Protein AF-A0A965H470-F1 (afdb_monomer_lite)

pLDDT: mean 82.91, std 12.97, range [44.0, 95.19]

Structure (mmCIF, N/CA/C/O backbone):
data_AF-A0A965H470-F1
#
_entry.id   AF-A0A965H470-F1
#
loop_
_ato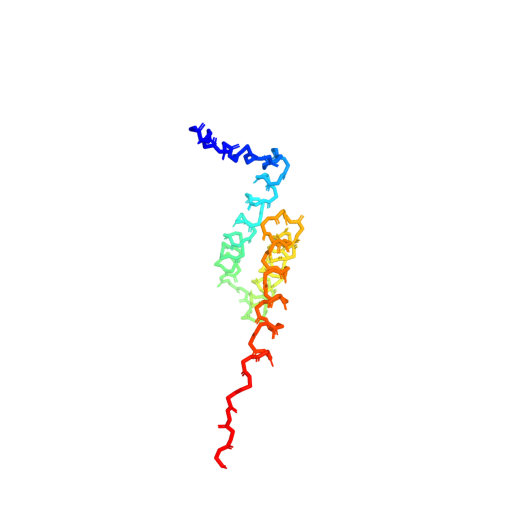m_site.group_PDB
_atom_site.id
_atom_site.type_symbol
_atom_site.label_atom_id
_atom_site.label_alt_id
_atom_site.label_comp_id
_atom_site.label_asym_id
_atom_site.label_entity_id
_atom_site.label_seq_id
_atom_site.pdbx_PDB_ins_code
_atom_site.Cartn_x
_atom_sit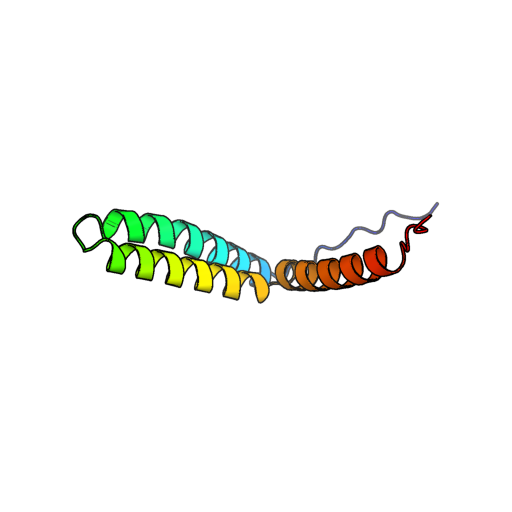e.Cartn_y
_atom_site.Cartn_z
_atom_site.occupancy
_atom_site.B_iso_or_equiv
_atom_site.auth_seq_id
_atom_site.auth_comp_id
_atom_site.auth_asym_id
_atom_site.auth_atom_id
_atom_site.pdbx_PDB_model_num
ATOM 1 N N . MET A 1 1 ? 38.912 3.521 -16.307 1.00 44.28 1 MET A N 1
ATOM 2 C CA . MET A 1 1 ? 38.256 3.951 -15.053 1.00 44.28 1 MET A CA 1
ATOM 3 C C . MET A 1 1 ? 36.796 4.217 -15.381 1.00 44.2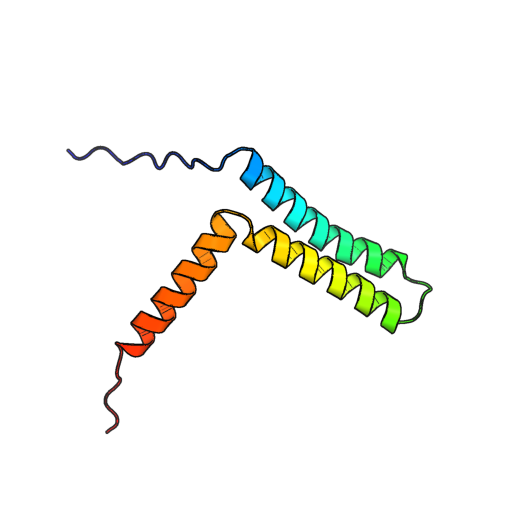8 1 MET A C 1
ATOM 5 O O . MET A 1 1 ? 36.512 5.210 -16.034 1.00 44.28 1 MET A O 1
ATOM 9 N N . SER A 1 2 ? 35.898 3.283 -15.065 1.00 44.00 2 SER A N 1
ATOM 10 C CA . SER A 1 2 ? 34.467 3.414 -15.371 1.00 44.00 2 SER A CA 1
ATOM 11 C C . SER A 1 2 ? 33.820 4.360 -14.361 1.00 44.00 2 SER A C 1
ATOM 13 O O . SER A 1 2 ? 33.904 4.117 -13.159 1.00 44.00 2 SER A O 1
ATOM 15 N N . ALA A 1 3 ? 33.241 5.461 -14.840 1.00 53.44 3 ALA A N 1
ATOM 16 C CA . ALA A 1 3 ? 32.546 6.436 -14.006 1.00 53.44 3 ALA A CA 1
ATOM 17 C C . ALA A 1 3 ? 31.340 5.781 -13.301 1.00 53.44 3 ALA A C 1
ATOM 19 O O . ALA A 1 3 ? 30.658 4.963 -13.925 1.00 53.44 3 ALA A O 1
ATOM 20 N N . PRO A 1 4 ? 31.058 6.111 -12.026 1.00 50.56 4 PRO A N 1
ATOM 21 C CA . PRO A 1 4 ? 29.853 5.634 -11.366 1.00 50.56 4 PRO A CA 1
ATOM 22 C C . PRO A 1 4 ? 28.647 6.208 -12.110 1.00 50.56 4 PRO A C 1
ATOM 24 O O . PRO A 1 4 ? 28.518 7.422 -12.261 1.00 50.56 4 PRO A O 1
ATOM 27 N N . SER A 1 5 ? 27.774 5.336 -12.608 1.00 50.47 5 SER A N 1
ATOM 28 C CA . SER A 1 5 ? 26.483 5.730 -13.157 1.00 50.47 5 SER A CA 1
ATOM 29 C C . SER A 1 5 ? 25.664 6.353 -12.030 1.00 50.47 5 SER A C 1
ATOM 31 O O . SER A 1 5 ? 25.061 5.633 -11.231 1.00 50.47 5 SER A O 1
ATOM 33 N N . THR A 1 6 ? 25.684 7.683 -11.933 1.00 57.28 6 THR A N 1
ATOM 34 C CA . THR A 1 6 ? 24.732 8.446 -11.129 1.00 57.28 6 THR A CA 1
ATOM 35 C C . THR A 1 6 ? 23.351 8.026 -11.594 1.00 57.28 6 THR A C 1
ATOM 37 O O . THR A 1 6 ? 22.924 8.371 -12.693 1.00 57.28 6 THR A O 1
ATOM 40 N N . VAL A 1 7 ? 22.684 7.209 -10.785 1.00 53.03 7 VAL A N 1
ATOM 41 C CA . VAL A 1 7 ? 21.279 6.886 -10.977 1.00 53.03 7 VAL A CA 1
ATOM 42 C C . VAL A 1 7 ? 20.543 8.199 -10.746 1.00 53.03 7 VAL A C 1
ATOM 44 O O . VAL A 1 7 ? 20.256 8.566 -9.606 1.00 53.03 7 VAL A O 1
ATOM 47 N N . GLU A 1 8 ? 20.310 8.958 -11.816 1.00 54.44 8 GLU A N 1
ATOM 48 C CA . GLU A 1 8 ? 19.307 10.012 -11.813 1.00 54.44 8 GLU A CA 1
ATOM 49 C C . GLU A 1 8 ? 17.993 9.316 -11.491 1.00 54.44 8 GLU A C 1
ATOM 51 O O . GLU A 1 8 ? 17.363 8.672 -12.328 1.00 54.44 8 GLU A O 1
ATOM 56 N N . THR A 1 9 ? 17.625 9.359 -10.215 1.00 57.16 9 THR A N 1
ATOM 57 C CA . THR A 1 9 ? 16.324 8.909 -9.753 1.00 57.16 9 THR A CA 1
ATOM 58 C C . THR A 1 9 ? 15.313 9.893 -10.318 1.00 57.16 9 THR A C 1
ATOM 60 O O . THR A 1 9 ? 14.910 10.849 -9.653 1.00 57.16 9 THR A O 1
ATOM 63 N N . VAL A 1 10 ? 14.897 9.655 -11.563 1.00 58.62 10 VAL A N 1
ATOM 64 C CA . VAL A 1 10 ? 13.772 10.306 -12.248 1.00 58.62 10 VAL A CA 1
ATOM 65 C C . VAL A 1 10 ? 12.446 9.922 -11.583 1.00 58.62 10 VAL A C 1
ATOM 67 O O . VAL A 1 10 ? 11.460 9.590 -12.222 1.00 58.62 10 VAL A O 1
ATOM 70 N N . SER A 1 11 ? 12.405 10.017 -10.256 1.00 59.50 11 SER A N 1
ATOM 71 C CA . SER A 1 11 ? 11.187 10.084 -9.475 1.00 59.50 11 SER A CA 1
ATOM 72 C C . SER A 1 11 ? 10.558 11.435 -9.783 1.00 59.50 11 SER A C 1
ATOM 74 O O . SER A 1 11 ? 10.836 12.450 -9.135 1.00 59.50 11 SER A O 1
ATOM 76 N N . THR A 1 12 ? 9.757 11.451 -10.848 1.00 68.69 12 THR A N 1
ATOM 77 C CA . THR A 1 12 ? 8.994 12.624 -11.273 1.00 68.69 12 THR A CA 1
ATOM 78 C C . THR A 1 12 ? 8.270 13.177 -10.044 1.00 68.69 12 THR A C 1
ATOM 80 O O . THR A 1 12 ? 7.769 12.402 -9.226 1.00 68.69 12 THR A O 1
ATOM 83 N N . GLY A 1 13 ? 8.195 14.503 -9.872 1.00 75.69 13 GLY A N 1
ATOM 84 C CA . GLY A 1 13 ? 7.511 15.103 -8.712 1.00 75.69 13 GLY A CA 1
ATOM 85 C C . GLY A 1 13 ? 6.102 14.527 -8.482 1.00 75.69 13 GLY A C 1
ATOM 86 O O . GLY A 1 13 ? 5.667 14.369 -7.344 1.00 75.69 13 GLY A O 1
ATOM 87 N N . ALA A 1 14 ? 5.444 14.098 -9.563 1.00 79.06 14 ALA A N 1
ATOM 88 C CA . ALA A 1 14 ? 4.184 13.366 -9.547 1.00 79.06 14 ALA A CA 1
ATOM 89 C C . ALA A 1 14 ? 4.238 12.007 -8.816 1.00 79.06 14 ALA A C 1
ATOM 91 O O . ALA A 1 14 ? 3.309 11.691 -8.078 1.00 79.06 14 ALA A O 1
ATOM 92 N N . ASP A 1 15 ? 5.290 11.199 -8.972 1.00 82.31 15 ASP A N 1
ATOM 93 C CA . ASP A 1 15 ? 5.416 9.913 -8.270 1.00 82.31 15 ASP A CA 1
ATOM 94 C C . ASP A 1 15 ? 5.683 10.110 -6.776 1.00 82.31 15 ASP A C 1
ATOM 96 O O . ASP A 1 15 ? 5.091 9.413 -5.950 1.00 82.31 15 ASP A O 1
ATOM 100 N N . LYS A 1 16 ? 6.476 11.126 -6.408 1.00 81.50 16 LYS A N 1
ATOM 101 C CA . LYS A 1 16 ? 6.648 11.522 -5.000 1.00 81.50 16 LYS A CA 1
ATOM 102 C C . LYS A 1 16 ? 5.330 11.991 -4.385 1.00 81.50 16 LYS A C 1
ATOM 104 O O . LYS A 1 16 ? 5.009 11.601 -3.266 1.00 81.50 16 LYS A O 1
ATOM 109 N N . ALA A 1 17 ? 4.543 12.770 -5.128 1.00 86.50 17 ALA A N 1
ATOM 110 C CA . ALA A 1 17 ? 3.222 13.207 -4.688 1.00 86.50 17 ALA A CA 1
ATOM 111 C C . ALA A 1 17 ? 2.269 12.019 -4.490 1.00 86.50 17 ALA A C 1
ATOM 113 O O . ALA A 1 17 ? 1.621 11.926 -3.452 1.00 86.50 17 ALA A O 1
ATOM 114 N N . LYS A 1 18 ? 2.221 11.066 -5.429 1.00 85.12 18 LYS A N 1
ATOM 115 C CA . LYS A 1 18 ? 1.394 9.855 -5.286 1.00 85.12 18 LYS A CA 1
ATOM 116 C C . LYS A 1 18 ? 1.815 9.001 -4.090 1.00 85.12 18 LYS A C 1
ATOM 118 O O . LYS A 1 18 ? 0.950 8.492 -3.385 1.00 85.12 18 LYS A O 1
ATOM 123 N N . LEU A 1 19 ? 3.117 8.870 -3.830 1.00 87.75 19 LEU A N 1
ATOM 124 C CA . LEU A 1 19 ? 3.612 8.188 -2.632 1.00 87.75 19 LEU A CA 1
ATOM 125 C C . LEU A 1 19 ? 3.191 8.912 -1.353 1.00 87.75 19 LEU A C 1
ATOM 127 O O . LEU A 1 19 ? 2.708 8.266 -0.426 1.00 87.75 19 LEU A O 1
ATOM 131 N N . ALA A 1 20 ? 3.316 10.240 -1.312 1.00 89.81 20 ALA A N 1
ATOM 132 C CA . ALA A 1 20 ? 2.841 11.029 -0.181 1.00 89.81 20 ALA A CA 1
ATOM 133 C C . ALA A 1 20 ? 1.332 10.834 0.036 1.00 89.81 20 ALA A C 1
ATOM 135 O O . ALA A 1 20 ? 0.905 10.599 1.163 1.00 89.81 20 ALA A O 1
ATOM 136 N N . VAL A 1 21 ? 0.533 10.833 -1.037 1.00 91.19 21 VAL A N 1
ATOM 137 C CA . VAL A 1 21 ? -0.908 10.536 -0.976 1.00 91.19 21 VAL A CA 1
ATOM 138 C C . VAL A 1 21 ? -1.164 9.125 -0.442 1.00 91.19 21 VAL A C 1
ATOM 140 O O . VAL A 1 21 ? -2.025 8.963 0.416 1.00 91.19 21 VAL A O 1
ATOM 143 N N . ALA A 1 22 ? -0.413 8.112 -0.880 1.00 89.00 22 ALA A N 1
ATOM 144 C CA . ALA A 1 22 ? -0.557 6.749 -0.368 1.00 89.00 22 ALA A CA 1
ATOM 145 C C . ALA A 1 22 ? -0.286 6.675 1.146 1.00 89.00 22 AL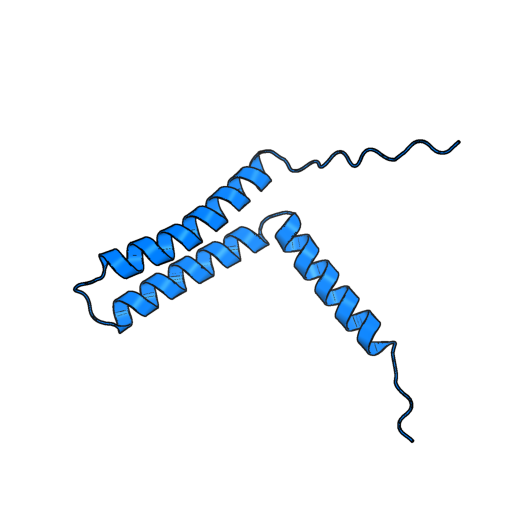A A C 1
ATOM 147 O O . ALA A 1 22 ? -1.078 6.093 1.885 1.00 89.00 22 ALA A O 1
ATOM 148 N N . VAL A 1 23 ? 0.784 7.319 1.624 1.00 91.38 23 VAL A N 1
ATOM 149 C CA . VAL A 1 23 ? 1.103 7.395 3.061 1.00 91.38 23 VAL A CA 1
ATOM 150 C C . VAL A 1 23 ? 0.007 8.137 3.828 1.00 91.38 23 VAL A C 1
ATOM 152 O O . VAL A 1 23 ? -0.448 7.660 4.868 1.00 91.38 23 VAL A O 1
ATOM 155 N N . LEU A 1 24 ? -0.464 9.269 3.302 1.00 94.06 24 LEU A N 1
ATOM 156 C CA . LEU A 1 24 ? -1.553 10.038 3.902 1.00 94.06 24 LEU A CA 1
ATOM 157 C C . LEU A 1 24 ? -2.861 9.244 3.959 1.00 94.06 24 LEU A C 1
ATOM 159 O O . LEU A 1 24 ? -3.580 9.365 4.944 1.00 94.06 24 LEU A O 1
ATOM 163 N N . LEU A 1 25 ? -3.160 8.406 2.963 1.00 92.50 25 LEU A N 1
ATOM 164 C CA . LEU A 1 25 ? -4.332 7.527 2.984 1.00 92.50 25 LEU A CA 1
ATOM 165 C 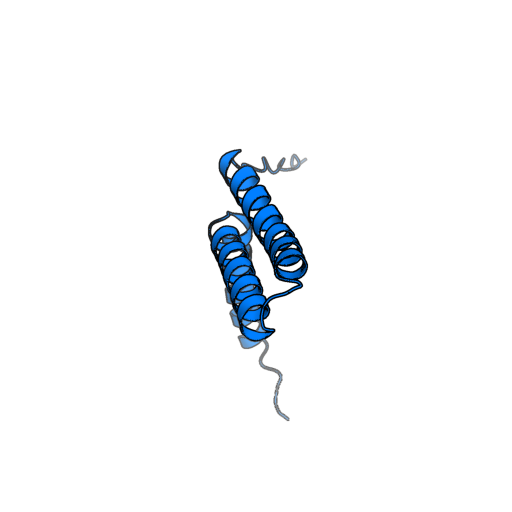C . LEU A 1 25 ? -4.233 6.476 4.091 1.00 92.50 25 LEU A C 1
ATOM 167 O O . LEU A 1 25 ? -5.216 6.250 4.791 1.00 92.50 25 LEU A O 1
ATOM 171 N N . VAL A 1 26 ? -3.057 5.876 4.300 1.00 91.44 26 VAL A N 1
ATOM 172 C CA . VAL A 1 26 ? -2.856 4.902 5.387 1.00 91.44 26 VAL A CA 1
ATOM 173 C C . VAL A 1 26 ? -2.974 5.577 6.756 1.00 91.44 26 VAL A C 1
ATOM 175 O O . VAL A 1 26 ? -3.683 5.075 7.626 1.00 91.44 26 VAL A O 1
ATOM 178 N N . LEU A 1 27 ? -2.342 6.739 6.947 1.00 94.56 27 LEU A N 1
ATOM 179 C CA . LEU A 1 27 ? -2.483 7.513 8.187 1.00 94.56 27 LEU A CA 1
ATOM 180 C C . LEU A 1 27 ? -3.935 7.965 8.399 1.00 94.56 27 LEU A C 1
ATOM 182 O O . LEU A 1 27 ? -4.478 7.834 9.496 1.00 94.56 27 LEU A O 1
ATOM 186 N N . GLY A 1 28 ? -4.589 8.424 7.334 1.00 92.25 28 GLY A N 1
ATOM 187 C CA . GLY A 1 28 ? -6.001 8.785 7.318 1.00 92.25 28 GLY A CA 1
ATOM 188 C C . GLY A 1 28 ? -6.906 7.618 7.704 1.00 92.25 28 GLY A C 1
ATOM 189 O O . GLY A 1 28 ? -7.851 7.823 8.458 1.00 92.25 28 GLY A O 1
ATOM 190 N N . ALA A 1 29 ? -6.589 6.389 7.285 1.00 91.00 29 ALA A N 1
ATOM 191 C CA . ALA A 1 29 ? -7.316 5.180 7.677 1.00 91.00 29 ALA A CA 1
ATOM 192 C C . ALA A 1 29 ? -7.342 5.003 9.202 1.00 91.00 29 ALA A C 1
ATOM 194 O O . ALA A 1 29 ? -8.398 4.755 9.788 1.00 91.00 29 ALA A O 1
ATOM 195 N N . VAL A 1 30 ? -6.192 5.199 9.850 1.00 91.94 30 VAL A N 1
ATOM 196 C CA . VAL A 1 30 ? -6.060 5.115 11.309 1.00 91.94 30 VAL A CA 1
ATOM 197 C C . VAL A 1 30 ? -6.839 6.245 11.984 1.00 91.94 30 VAL A C 1
ATOM 199 O O . VAL A 1 30 ? -7.620 5.991 12.900 1.00 91.94 30 VAL A O 1
ATOM 202 N N . VAL A 1 31 ? -6.692 7.483 11.502 1.00 93.56 31 VAL A N 1
ATOM 203 C CA . VAL A 1 31 ? -7.420 8.645 12.040 1.00 93.56 31 VAL A CA 1
ATOM 204 C C . VAL A 1 31 ? -8.934 8.440 11.945 1.00 93.56 31 VAL A C 1
ATOM 206 O O . VAL A 1 31 ? -9.637 8.605 12.942 1.00 93.56 31 VAL A O 1
ATOM 209 N N . VAL A 1 32 ? -9.441 8.021 10.783 1.00 91.38 32 VAL A N 1
ATOM 210 C CA . VAL A 1 32 ? -10.869 7.747 10.558 1.00 91.38 32 VAL A CA 1
ATOM 211 C C . VAL A 1 32 ? -11.361 6.619 11.461 1.00 91.38 32 VAL A C 1
ATOM 213 O O . VAL A 1 32 ? -12.447 6.734 12.028 1.00 91.38 32 VAL A O 1
ATOM 216 N N . PHE A 1 33 ? -10.564 5.566 11.662 1.00 91.06 33 PHE A N 1
ATOM 217 C CA . PHE A 1 33 ? -10.907 4.475 12.575 1.00 91.06 33 PHE A CA 1
ATOM 218 C C . PHE A 1 33 ? -11.097 4.961 14.021 1.00 91.06 33 PHE A C 1
ATOM 220 O O . PHE A 1 33 ? -12.090 4.601 14.658 1.00 91.06 33 PHE A O 1
ATOM 227 N N . TYR A 1 34 ? -10.201 5.814 14.531 1.00 90.50 34 TYR A N 1
ATOM 228 C CA . TYR A 1 34 ? -10.347 6.401 15.869 1.00 90.50 34 TYR A CA 1
ATOM 229 C C . TYR A 1 34 ? -11.501 7.407 15.943 1.00 90.50 34 TYR A C 1
ATOM 231 O O . TYR A 1 34 ? -12.230 7.435 16.936 1.00 90.50 34 TYR A O 1
ATOM 239 N N . PHE A 1 35 ? -11.718 8.196 14.889 1.00 91.00 35 PHE A N 1
ATOM 240 C CA . PHE A 1 35 ? -12.786 9.196 14.848 1.00 91.00 35 PHE A CA 1
ATOM 241 C C . PHE A 1 35 ? -14.180 8.558 14.812 1.00 91.00 35 PHE A C 1
ATOM 243 O O . PHE A 1 35 ? -15.097 9.008 15.501 1.00 91.00 35 PHE A O 1
ATOM 250 N N . LEU A 1 36 ? -14.328 7.428 14.111 1.00 87.88 36 LEU A N 1
ATOM 251 C CA . LEU A 1 36 ? -15.528 6.587 14.164 1.00 87.88 36 LEU A CA 1
ATOM 252 C C . LEU A 1 36 ? -15.666 5.821 15.494 1.00 87.88 36 LEU A C 1
ATOM 254 O O . LEU A 1 36 ? -16.509 4.931 15.598 1.00 87.88 36 LEU A O 1
ATOM 258 N N . GLY A 1 37 ? -14.917 6.219 16.530 1.00 81.75 37 GLY A N 1
ATOM 259 C CA . GLY A 1 37 ? -14.903 5.779 17.930 1.00 81.75 37 GLY A CA 1
ATOM 260 C C . GLY A 1 37 ? -16.254 5.547 18.622 1.00 81.75 37 GLY A C 1
ATOM 261 O O . GLY A 1 37 ? -16.310 4.848 19.635 1.00 81.75 37 GLY A O 1
ATOM 262 N N . LYS A 1 38 ? -17.350 6.062 18.065 1.00 84.44 38 LYS A N 1
ATOM 263 C CA . LYS A 1 38 ? -18.718 5.897 18.586 1.00 84.44 38 LYS A CA 1
ATOM 264 C C . LYS A 1 38 ? -19.634 5.051 17.691 1.00 84.44 38 LYS A C 1
ATOM 266 O O . LYS A 1 38 ? -20.726 4.697 18.112 1.00 84.44 38 LYS A O 1
ATOM 271 N N . GLN A 1 39 ? -19.197 4.729 16.473 1.00 85.69 39 GLN A N 1
ATOM 272 C CA . GLN A 1 39 ? -19.930 3.897 15.516 1.00 85.69 39 GLN A CA 1
ATOM 273 C C . GLN A 1 39 ? -19.682 2.405 15.756 1.00 85.69 39 GLN A C 1
ATOM 275 O O . GLN A 1 39 ? -18.728 2.023 16.447 1.00 85.69 39 GLN A O 1
ATOM 280 N N . SER A 1 40 ? -20.528 1.575 15.135 1.00 87.44 40 SER A N 1
ATOM 281 C CA . SER A 1 40 ? -20.407 0.117 15.154 1.00 87.44 40 SER A CA 1
ATOM 282 C C . SER A 1 40 ? -19.042 -0.353 14.639 1.00 87.44 40 SER A C 1
ATOM 284 O O . SER A 1 40 ? -18.428 0.261 13.759 1.00 87.44 40 SER A O 1
ATOM 286 N N . LEU A 1 41 ? -18.569 -1.477 15.186 1.00 89.94 41 LEU A N 1
ATOM 287 C CA . LEU A 1 41 ? -17.275 -2.060 14.825 1.00 89.94 41 LEU A CA 1
ATOM 288 C C . LEU A 1 41 ? -17.172 -2.337 13.316 1.00 89.94 41 LEU A C 1
ATOM 290 O O . LEU A 1 41 ? -16.138 -2.073 12.710 1.00 89.94 41 LEU A O 1
ATOM 294 N N . TRP A 1 42 ? -18.262 -2.798 12.699 1.00 91.69 42 TRP A N 1
ATOM 295 C CA . TRP A 1 42 ? -18.331 -3.080 11.264 1.00 91.69 42 TRP A CA 1
ATOM 296 C C . TRP A 1 42 ? -18.116 -1.839 10.397 1.00 91.69 42 TRP A C 1
ATOM 298 O O . TRP A 1 42 ? -17.374 -1.906 9.422 1.00 91.69 42 TRP A O 1
ATOM 308 N N . LEU A 1 43 ? -18.702 -0.696 10.771 1.00 90.38 43 LEU A N 1
ATOM 309 C CA . LEU A 1 43 ? -18.496 0.574 10.064 1.00 90.38 43 LEU A CA 1
ATOM 310 C C . LEU A 1 43 ? -17.039 1.033 10.151 1.00 90.38 43 LEU A C 1
ATOM 312 O O . LEU A 1 43 ? -16.464 1.453 9.148 1.00 90.38 43 LEU A O 1
ATOM 316 N N . ARG A 1 44 ? -16.416 0.904 11.328 1.00 89.50 44 ARG A N 1
ATOM 317 C CA . ARG A 1 44 ? -14.989 1.210 11.501 1.00 89.50 44 ARG A CA 1
ATOM 318 C C . ARG A 1 44 ? -14.091 0.333 10.653 1.00 89.50 44 ARG A C 1
ATOM 320 O O . ARG A 1 44 ? -13.202 0.853 9.986 1.00 89.50 44 ARG A O 1
ATOM 327 N N . LEU A 1 45 ? -14.304 -0.980 10.699 1.00 92.44 45 LEU A N 1
ATOM 328 C CA . LEU A 1 45 ? -13.508 -1.927 9.924 1.00 92.44 45 LEU A CA 1
ATOM 329 C C . LEU A 1 45 ? -13.713 -1.711 8.425 1.00 92.44 45 LEU A C 1
ATOM 331 O O . LEU A 1 45 ? -12.737 -1.706 7.685 1.00 92.44 45 LEU A O 1
ATOM 335 N N . GLY A 1 46 ? -14.948 -1.449 7.991 1.00 94.31 46 GLY A N 1
ATOM 336 C CA . GLY A 1 46 ? -15.253 -1.104 6.605 1.00 94.31 46 GLY A CA 1
ATOM 337 C C . GLY A 1 46 ? -14.504 0.146 6.139 1.00 94.31 46 GLY A C 1
ATOM 338 O O . GLY A 1 46 ? -13.839 0.108 5.108 1.00 94.31 46 GLY A O 1
ATOM 339 N N . ALA A 1 47 ? -14.541 1.230 6.921 1.00 91.88 47 ALA A N 1
ATOM 340 C CA . ALA A 1 47 ? -13.832 2.469 6.596 1.00 91.88 47 ALA A CA 1
ATOM 341 C C . ALA A 1 47 ? -12.302 2.291 6.590 1.00 91.88 47 ALA A C 1
ATOM 343 O O . ALA A 1 47 ? -11.631 2.764 5.672 1.00 91.88 47 ALA A O 1
ATOM 344 N N . LEU A 1 48 ? -11.758 1.576 7.582 1.00 92.75 48 LEU A N 1
ATOM 345 C CA . LEU A 1 48 ? -10.330 1.268 7.672 1.00 92.75 48 LEU A CA 1
ATOM 346 C C . LEU A 1 48 ? -9.865 0.461 6.455 1.00 92.75 48 LEU A C 1
ATOM 348 O O . LEU A 1 48 ? -8.891 0.841 5.809 1.00 92.75 48 LEU A O 1
ATOM 352 N N . LEU A 1 49 ? -10.572 -0.623 6.121 1.00 95.19 49 LEU A N 1
ATOM 353 C CA . LEU A 1 49 ? -10.239 -1.472 4.977 1.00 95.19 49 LEU A CA 1
ATOM 354 C C . LEU A 1 49 ? -10.370 -0.714 3.655 1.00 95.19 49 LEU A C 1
ATOM 356 O O . LEU A 1 49 ? -9.487 -0.834 2.811 1.00 95.19 49 LEU A O 1
ATOM 360 N N . ALA A 1 50 ? -11.415 0.097 3.480 1.00 94.06 50 ALA A N 1
ATOM 361 C CA . ALA A 1 50 ? -11.595 0.895 2.270 1.00 94.06 50 ALA A CA 1
ATOM 362 C C . ALA A 1 50 ? -10.430 1.876 2.048 1.00 94.06 50 ALA A C 1
ATOM 364 O O . ALA A 1 50 ? -9.876 1.935 0.949 1.00 94.06 50 ALA A O 1
ATOM 365 N N . LEU A 1 51 ? -10.013 2.603 3.092 1.00 93.00 51 LEU A N 1
ATOM 366 C CA . LEU A 1 51 ? -8.876 3.529 3.018 1.00 93.00 51 LEU A CA 1
ATOM 367 C C . LEU A 1 51 ? -7.541 2.802 2.824 1.00 93.00 51 LEU A C 1
ATOM 369 O O . LEU A 1 51 ? -6.703 3.266 2.051 1.00 93.00 51 LEU A O 1
ATOM 373 N N . LEU A 1 52 ? -7.355 1.646 3.466 1.00 94.31 52 LEU A N 1
ATOM 374 C CA . LEU A 1 52 ? -6.161 0.825 3.284 1.00 94.31 52 LEU A CA 1
ATOM 375 C C . LEU A 1 52 ? -6.050 0.327 1.834 1.00 94.31 52 LEU A C 1
ATOM 377 O O . LEU A 1 52 ? -5.005 0.487 1.206 1.00 94.31 52 LEU A O 1
ATOM 381 N N . VAL A 1 53 ? -7.138 -0.217 1.279 1.00 94.62 53 VAL A N 1
ATOM 382 C CA . VAL A 1 53 ? -7.202 -0.671 -0.119 1.00 94.62 53 VAL A CA 1
ATOM 383 C C . VAL A 1 53 ? -6.955 0.492 -1.077 1.00 94.62 53 VAL A C 1
ATOM 385 O O . VAL A 1 53 ? -6.188 0.334 -2.025 1.00 94.62 53 VAL A O 1
ATOM 388 N N . ALA A 1 54 ? -7.528 1.670 -0.816 1.00 93.06 54 ALA A N 1
ATOM 389 C CA . ALA A 1 54 ? -7.263 2.865 -1.613 1.00 93.06 54 ALA A CA 1
ATOM 390 C C . ALA A 1 54 ? -5.778 3.269 -1.573 1.00 93.06 54 ALA A C 1
ATOM 392 O O . ALA A 1 54 ? -5.186 3.524 -2.621 1.00 93.06 54 ALA A O 1
ATOM 393 N N . GLY A 1 55 ? -5.149 3.269 -0.392 1.00 90.94 55 GLY A N 1
ATOM 394 C CA . GLY A 1 55 ? -3.721 3.562 -0.237 1.00 90.94 55 GLY A CA 1
ATOM 395 C C . GLY A 1 55 ? -2.833 2.578 -1.002 1.00 90.94 55 GLY A C 1
ATOM 396 O O . GLY A 1 55 ? -1.927 2.994 -1.726 1.00 90.94 55 GLY A O 1
ATOM 397 N N . VAL A 1 56 ? -3.139 1.282 -0.914 1.00 91.31 56 VAL A N 1
ATOM 398 C CA . VAL A 1 56 ? -2.441 0.222 -1.658 1.00 91.31 56 VAL A CA 1
ATOM 399 C C . VAL A 1 56 ? -2.635 0.383 -3.169 1.00 91.31 56 VAL A C 1
ATOM 401 O O . VAL A 1 56 ? -1.668 0.296 -3.926 1.00 91.31 56 VAL A O 1
ATOM 404 N N . ALA A 1 57 ? -3.856 0.672 -3.622 1.00 91.44 57 ALA A N 1
ATOM 405 C CA . ALA A 1 57 ? -4.142 0.910 -5.033 1.00 91.44 57 ALA A CA 1
ATOM 406 C C . ALA A 1 57 ? -3.332 2.099 -5.569 1.00 91.44 57 ALA A C 1
ATOM 408 O O . ALA A 1 57 ? -2.665 1.971 -6.596 1.00 91.44 57 ALA A O 1
ATOM 409 N N . VAL A 1 58 ? -3.310 3.225 -4.844 1.00 89.94 58 VAL A N 1
ATOM 410 C CA . VAL A 1 58 ? -2.500 4.398 -5.208 1.00 89.94 58 VAL A CA 1
ATOM 411 C C . VAL A 1 58 ? -1.014 4.045 -5.228 1.00 89.94 58 VAL A C 1
ATOM 413 O O . VAL A 1 58 ? -0.336 4.381 -6.200 1.00 89.94 58 VAL A O 1
ATOM 416 N N . PHE A 1 59 ? -0.511 3.314 -4.230 1.00 88.06 59 PHE A N 1
ATOM 417 C CA . PHE A 1 59 ? 0.883 2.872 -4.188 1.00 88.06 59 PHE A CA 1
ATOM 418 C C . PHE A 1 59 ? 1.273 2.068 -5.437 1.00 88.06 59 PHE A C 1
ATOM 420 O O . PHE A 1 59 ? 2.302 2.352 -6.049 1.00 88.06 59 PHE A O 1
ATOM 427 N N . PHE A 1 60 ? 0.432 1.141 -5.899 1.00 88.62 60 PHE A N 1
ATOM 428 C CA . PHE A 1 60 ? 0.708 0.371 -7.119 1.00 88.62 60 PHE A CA 1
ATOM 429 C C . PHE A 1 60 ? 0.643 1.193 -8.419 1.00 88.62 60 PHE A C 1
ATOM 431 O O . PHE A 1 60 ? 1.192 0.765 -9.435 1.00 88.62 60 PHE A O 1
ATOM 438 N N . THR A 1 61 ? 0.055 2.395 -8.407 1.00 86.50 61 THR A N 1
ATOM 439 C CA . THR A 1 61 ? 0.145 3.330 -9.549 1.00 86.50 61 THR A CA 1
ATOM 440 C C . THR A 1 61 ? 1.464 4.109 -9.609 1.00 86.50 61 THR A C 1
ATOM 442 O O . THR A 1 61 ? 1.716 4.801 -10.605 1.00 86.50 61 THR A O 1
ATOM 445 N N . THR A 1 62 ? 2.302 4.010 -8.574 1.00 86.31 62 THR A N 1
ATOM 446 C CA . THR A 1 62 ? 3.618 4.659 -8.512 1.00 86.31 62 THR A CA 1
ATOM 447 C C . THR A 1 62 ? 4.701 3.805 -9.163 1.00 86.31 62 THR A C 1
ATOM 449 O O . THR A 1 62 ? 4.561 2.589 -9.317 1.00 86.31 62 THR A O 1
ATOM 452 N N . GLU A 1 63 ? 5.799 4.446 -9.551 1.00 83.25 63 GLU A N 1
ATOM 453 C CA . GLU A 1 63 ? 6.982 3.774 -10.088 1.00 83.25 63 GLU A CA 1
ATOM 454 C C . GLU A 1 63 ? 7.535 2.647 -9.183 1.00 83.25 63 GLU A C 1
ATOM 456 O O . GLU A 1 63 ? 7.635 1.517 -9.674 1.00 83.25 63 GLU A O 1
ATOM 461 N N . PRO A 1 64 ? 7.795 2.852 -7.872 1.00 81.81 64 PRO A N 1
ATOM 462 C CA . PRO A 1 64 ? 8.254 1.767 -6.999 1.00 81.81 64 PRO A CA 1
ATOM 463 C C . PRO A 1 64 ? 7.204 0.664 -6.809 1.00 81.81 64 PRO A C 1
ATOM 465 O O . PRO A 1 64 ? 7.561 -0.511 -6.718 1.00 81.81 64 PRO A O 1
ATOM 468 N N . GLY A 1 65 ? 5.909 1.000 -6.816 1.00 84.06 65 GLY A N 1
ATOM 469 C CA . GLY A 1 65 ? 4.839 0.000 -6.757 1.00 84.06 65 GLY A CA 1
ATOM 470 C C . GLY A 1 65 ? 4.852 -0.945 -7.962 1.00 84.06 65 GLY A C 1
ATOM 471 O O . GLY A 1 65 ? 4.734 -2.162 -7.806 1.00 84.06 65 GLY A O 1
ATOM 472 N N . ARG A 1 66 ? 5.072 -0.410 -9.168 1.00 86.19 66 ARG A N 1
ATOM 473 C CA . ARG A 1 66 ? 5.228 -1.224 -10.386 1.00 86.19 66 ARG A CA 1
ATOM 474 C C . ARG A 1 66 ? 6.507 -2.061 -10.369 1.00 86.19 66 ARG A C 1
ATOM 476 O O . ARG A 1 66 ? 6.465 -3.228 -10.762 1.00 86.19 66 ARG A O 1
ATOM 483 N N . GLN A 1 67 ? 7.621 -1.495 -9.901 1.00 87.44 67 GLN A N 1
ATOM 484 C CA . GLN A 1 67 ? 8.890 -2.222 -9.770 1.00 87.44 67 GLN A CA 1
ATOM 485 C C . GLN A 1 67 ? 8.766 -3.411 -8.810 1.00 87.44 67 GLN A C 1
ATOM 487 O O . GLN A 1 67 ? 9.264 -4.491 -9.120 1.00 87.44 67 GLN A O 1
ATOM 492 N N . LEU A 1 68 ? 8.037 -3.254 -7.701 1.00 88.38 68 LEU A N 1
ATOM 493 C CA . LEU A 1 68 ? 7.787 -4.335 -6.747 1.00 88.38 68 LEU A CA 1
ATOM 494 C C . LEU A 1 68 ? 7.045 -5.520 -7.392 1.00 88.38 68 LEU A C 1
ATOM 496 O O . LEU A 1 68 ? 7.426 -6.672 -7.184 1.00 88.38 68 LEU A O 1
ATOM 500 N N . ILE A 1 69 ? 6.019 -5.249 -8.211 1.00 88.69 69 ILE A N 1
ATOM 501 C CA . ILE A 1 69 ? 5.284 -6.295 -8.946 1.00 88.69 69 ILE A CA 1
ATOM 502 C C . ILE A 1 69 ? 6.212 -7.018 -9.930 1.00 88.69 69 ILE A C 1
ATOM 504 O O . ILE A 1 69 ? 6.196 -8.249 -10.011 1.00 88.69 69 ILE A O 1
ATOM 508 N N . ALA A 1 70 ? 7.013 -6.262 -10.686 1.00 88.56 70 ALA A N 1
ATOM 509 C CA . ALA A 1 70 ? 7.949 -6.828 -11.652 1.00 88.56 70 ALA A CA 1
ATOM 510 C C . ALA A 1 70 ? 8.985 -7.728 -10.960 1.00 88.56 70 ALA A C 1
ATOM 512 O O . ALA A 1 70 ? 9.142 -8.885 -11.352 1.00 88.56 70 ALA A O 1
ATOM 513 N N . TYR A 1 71 ? 9.588 -7.233 -9.876 1.00 89.50 71 TYR A N 1
ATOM 514 C CA . TYR A 1 71 ? 10.536 -7.982 -9.058 1.00 89.50 71 TYR A CA 1
ATOM 515 C C . TYR A 1 71 ? 9.924 -9.277 -8.525 1.00 89.50 71 TYR A C 1
ATOM 517 O O . TYR A 1 71 ? 10.504 -10.340 -8.715 1.00 89.50 71 TYR A O 1
ATOM 525 N N . GLY A 1 72 ? 8.721 -9.226 -7.941 1.00 89.94 72 GLY A N 1
ATOM 526 C CA . GLY A 1 72 ? 8.056 -10.422 -7.418 1.00 89.94 72 GLY A CA 1
ATOM 527 C C . GLY A 1 72 ? 7.806 -11.484 -8.493 1.00 89.94 72 GLY A C 1
ATOM 528 O O . GLY A 1 72 ? 8.019 -12.676 -8.258 1.00 89.94 72 GLY A O 1
ATOM 529 N N . ARG A 1 73 ? 7.418 -11.069 -9.705 1.00 89.06 73 ARG A N 1
ATOM 530 C CA . ARG A 1 73 ? 7.249 -11.993 -10.837 1.00 89.06 73 ARG A CA 1
ATOM 531 C C . ARG A 1 73 ? 8.567 -12.657 -11.228 1.00 89.06 73 ARG A C 1
ATOM 533 O O . ARG A 1 73 ? 8.579 -13.857 -11.511 1.00 89.06 73 ARG A O 1
ATOM 540 N N . ASP A 1 74 ? 9.651 -11.894 -11.247 1.00 88.81 74 ASP A N 1
ATOM 541 C CA . ASP A 1 74 ? 10.971 -12.413 -11.592 1.00 88.81 74 ASP A CA 1
ATOM 542 C C . ASP A 1 74 ? 11.532 -13.305 -10.475 1.00 88.81 74 ASP A C 1
ATOM 544 O O . ASP A 1 74 ? 12.049 -14.381 -10.770 1.00 88.81 74 ASP A O 1
ATOM 548 N N . SER A 1 75 ? 11.299 -12.973 -9.202 1.00 88.88 75 SER A N 1
ATOM 549 C CA . SER A 1 75 ? 11.624 -13.843 -8.064 1.00 88.88 75 SER A CA 1
ATOM 550 C C . SER A 1 75 ? 10.917 -15.195 -8.155 1.00 88.88 75 SER A C 1
ATOM 552 O O . SER A 1 75 ? 11.551 -16.232 -7.987 1.00 88.88 75 SER A O 1
ATOM 554 N N . VAL A 1 76 ? 9.618 -15.219 -8.478 1.00 86.81 76 VAL A N 1
ATOM 555 C CA . VAL A 1 76 ? 8.863 -16.477 -8.642 1.00 86.81 76 VAL A CA 1
ATOM 556 C C . VAL A 1 76 ? 9.410 -17.308 -9.802 1.00 86.81 76 VAL A C 1
ATOM 558 O O . VAL A 1 76 ? 9.475 -18.534 -9.709 1.00 86.81 76 VAL A O 1
ATOM 561 N N . ARG A 1 77 ? 9.806 -16.662 -10.903 1.00 86.25 77 ARG A N 1
ATOM 562 C CA . ARG A 1 77 ? 10.449 -17.353 -12.028 1.00 86.25 77 ARG A CA 1
ATOM 563 C C . ARG A 1 77 ? 11.785 -17.958 -11.617 1.00 86.25 77 ARG A C 1
ATOM 565 O O . ARG A 1 77 ? 12.053 -19.091 -11.999 1.00 86.25 77 ARG A O 1
ATOM 572 N N . GLU A 1 78 ? 12.581 -17.243 -10.833 1.00 88.19 78 GLU A N 1
ATOM 573 C CA . GLU A 1 78 ? 13.893 -17.712 -10.388 1.00 88.19 78 GLU A CA 1
ATOM 574 C C . GLU A 1 78 ? 13.782 -18.870 -9.393 1.00 88.19 78 GLU A C 1
ATOM 576 O O . GLU A 1 78 ? 14.449 -19.888 -9.552 1.00 88.19 78 GLU A O 1
ATOM 581 N N . VAL A 1 79 ? 12.851 -18.785 -8.439 1.00 84.69 79 VAL A N 1
ATOM 582 C CA . VAL A 1 79 ? 12.569 -19.879 -7.495 1.00 84.69 79 VAL A CA 1
ATOM 583 C C . VAL A 1 79 ? 12.147 -21.151 -8.232 1.00 84.69 79 VAL A C 1
ATOM 585 O O . VAL A 1 79 ? 12.580 -22.239 -7.869 1.00 84.69 79 VAL A O 1
ATOM 588 N N . LYS A 1 80 ? 11.365 -21.036 -9.314 1.00 81.56 80 LYS A N 1
ATOM 589 C CA . LYS A 1 80 ? 10.989 -22.189 -10.150 1.00 81.56 80 LYS A CA 1
ATOM 590 C C . LYS A 1 80 ? 12.164 -22.811 -10.914 1.00 81.56 80 LYS A C 1
ATOM 592 O O . LYS A 1 80 ? 12.070 -23.978 -11.280 1.00 81.56 80 LYS A O 1
ATOM 597 N N . LYS A 1 81 ? 13.243 -22.063 -11.176 1.00 81.25 81 LYS A N 1
ATOM 598 C CA . LYS A 1 81 ? 14.464 -22.608 -11.800 1.00 81.25 81 LYS A CA 1
ATOM 599 C C . LYS A 1 81 ? 15.306 -23.400 -10.808 1.00 81.25 81 LYS A C 1
ATOM 601 O O . LYS A 1 81 ? 16.027 -24.305 -11.218 1.00 81.25 81 LYS A O 1
ATOM 606 N N . VAL A 1 82 ? 15.203 -23.087 -9.517 1.00 82.56 82 VAL A N 1
ATOM 607 C CA . VAL A 1 82 ? 15.846 -23.853 -8.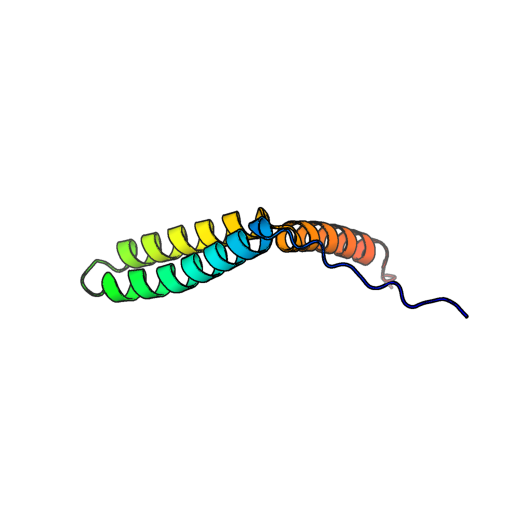448 1.00 82.56 82 VAL A CA 1
ATOM 608 C C . VAL A 1 82 ? 15.016 -25.110 -8.190 1.00 82.56 82 VAL A C 1
ATOM 610 O O . VAL A 1 82 ? 14.276 -25.225 -7.215 1.00 82.56 82 VAL A O 1
ATOM 613 N N . VAL A 1 83 ? 15.118 -26.068 -9.108 1.00 74.81 83 VAL A N 1
ATOM 614 C CA . VAL A 1 83 ? 14.627 -27.427 -8.883 1.00 74.81 83 VAL A CA 1
ATOM 615 C C . VAL A 1 83 ? 15.577 -28.076 -7.882 1.00 74.81 83 VAL A C 1
ATOM 617 O O . VAL A 1 83 ? 16.698 -28.446 -8.227 1.00 74.81 83 VAL A O 1
ATOM 620 N N . TRP A 1 84 ? 15.157 -28.175 -6.621 1.00 71.69 84 TRP A N 1
ATOM 621 C CA . TRP A 1 84 ? 15.861 -29.025 -5.669 1.00 71.69 84 TRP A CA 1
ATOM 622 C C . TRP A 1 84 ? 15.627 -30.483 -6.066 1.00 71.69 84 TRP A C 1
ATOM 624 O O . TRP A 1 84 ? 14.468 -30.876 -6.237 1.00 71.69 84 TRP A O 1
ATOM 634 N N . PRO A 1 85 ? 16.693 -31.285 -6.231 1.00 71.69 85 PRO A N 1
ATOM 635 C CA . PRO A 1 85 ? 16.541 -32.701 -6.509 1.00 71.69 85 PRO A CA 1
ATOM 636 C C . PRO A 1 85 ? 15.750 -33.338 -5.366 1.00 71.69 85 PRO A C 1
ATOM 638 O O . PRO A 1 85 ? 16.146 -33.279 -4.200 1.00 71.69 85 PRO A O 1
ATOM 641 N N . THR A 1 86 ? 14.603 -33.918 -5.706 1.00 70.00 86 THR A N 1
ATOM 642 C CA . THR A 1 86 ? 13.924 -34.879 -4.841 1.00 70.00 86 THR A CA 1
ATOM 643 C C . THR A 1 86 ? 14.789 -36.135 -4.855 1.00 70.00 86 THR A C 1
ATOM 645 O O . THR A 1 86 ? 15.176 -36.592 -5.929 1.00 70.00 86 THR A O 1
ATOM 648 N N . ARG A 1 87 ? 15.196 -36.609 -3.672 1.00 66.00 87 ARG A N 1
ATOM 649 C CA . ARG A 1 87 ? 15.875 -37.905 -3.557 1.00 66.00 87 ARG A CA 1
ATOM 650 C C . ARG A 1 87 ? 14.967 -39.026 -4.038 1.00 66.00 87 ARG A C 1
ATOM 652 O O . ARG A 1 87 ? 13.746 -38.911 -3.788 1.00 66.00 87 ARG A O 1
#

Secondary structure (DSSP, 8-state):
-PPP--------HHHHHHHHHHHHHHHHHHHHHHHTTTS-HHHHHHHHHHHHHHHHHHHHTSHHHHHHHHHHHHHHHHHHH--PPP-

Foldseek 3Di:
DDDPPPPPPPQPVVLVVLLVVLVVLLVVLVVQLVVCVPPDPVVNVVSSVVSNVVSLVSNCVHPVVVVVVVVVVVVVVVVVVPPDDDD

Radius of gyration: 19.92 Å; chains: 1; bounding box: 59×53×34 Å

Sequence (87 aa):
MSAPSTVETVSTGADKAKLAVAVLLVLGAVVVFYFLGKQSLWLRLGALLALLVAGVAVFFTTEPGRQLIAYGRDSVREVKKVVWPTR